Protein AF-A0A931YFU3-F1 (afdb_monomer)

Secondary structure (DSSP, 8-state):
---------------------TT--------S-----------------------EEEEEEEEEEHHHHHHHHHHHHT-EEEE-TT--SEEEEEEEEEEHHHHHHHHHHHTT--EEEETTEEEE-

Structure (mmCIF, N/CA/C/O backbone):
data_AF-A0A931YFU3-F1
#
_entry.id   AF-A0A931YFU3-F1
#
loop_
_atom_site.group_PDB
_atom_site.id
_atom_site.type_symbol
_atom_site.label_atom_id
_atom_site.label_alt_id
_atom_site.label_comp_id
_atom_site.label_asym_id
_atom_site.label_entity_id
_atom_site.label_seq_id
_atom_site.pdbx_PDB_ins_code
_atom_site.Cartn_x
_atom_site.Cartn_y
_atom_site.Cartn_z
_atom_site.occupancy
_atom_site.B_iso_or_equiv
_atom_site.auth_seq_id
_atom_site.auth_comp_id
_atom_site.auth_asym_id
_atom_site.auth_atom_id
_atom_site.pdbx_PDB_model_num
ATOM 1 N N . MET A 1 1 ? -92.105 -29.994 37.827 1.00 40.12 1 MET A N 1
ATOM 2 C CA . MET A 1 1 ? -92.812 -31.019 37.020 1.00 40.12 1 MET A CA 1
ATOM 3 C C . MET A 1 1 ? -92.706 -30.571 35.563 1.00 40.12 1 MET A C 1
ATOM 5 O O . MET A 1 1 ? -93.217 -29.515 35.255 1.00 40.12 1 MET A O 1
ATOM 9 N N . ALA A 1 2 ? -91.727 -31.043 34.791 1.00 50.47 2 ALA A N 1
ATOM 10 C CA . ALA A 1 2 ? -91.696 -32.287 34.015 1.00 50.47 2 ALA A CA 1
ATOM 11 C C . ALA A 1 2 ? -92.455 -32.211 32.669 1.00 50.47 2 ALA A C 1
ATOM 13 O O . ALA A 1 2 ? -93.656 -31.975 32.668 1.00 50.47 2 ALA A O 1
ATOM 14 N N . ARG A 1 3 ? -91.731 -32.621 31.605 1.00 46.41 3 ARG A N 1
ATOM 15 C CA . ARG A 1 3 ? -92.162 -33.203 30.303 1.00 46.41 3 ARG A CA 1
ATOM 16 C C . ARG A 1 3 ? -92.178 -32.225 29.109 1.00 46.41 3 ARG A C 1
ATOM 18 O O . ARG A 1 3 ? -92.864 -31.220 29.152 1.00 46.41 3 ARG A O 1
ATOM 25 N N . ARG A 1 4 ? -91.231 -32.381 28.157 1.00 52.59 4 ARG A N 1
ATOM 26 C CA . ARG A 1 4 ? -91.247 -33.258 26.936 1.00 52.59 4 ARG A CA 1
ATOM 27 C C . ARG A 1 4 ? -92.296 -32.728 25.948 1.00 52.59 4 ARG A C 1
ATOM 29 O O . ARG A 1 4 ? -93.456 -32.699 26.310 1.00 52.59 4 ARG A O 1
ATOM 36 N N . GLY A 1 5 ? -91.965 -32.222 24.765 1.00 49.38 5 GLY A N 1
ATOM 37 C CA . GLY A 1 5 ? -91.384 -32.872 23.577 1.00 49.38 5 GLY A CA 1
ATOM 38 C C . GLY A 1 5 ? -91.977 -32.130 22.351 1.00 49.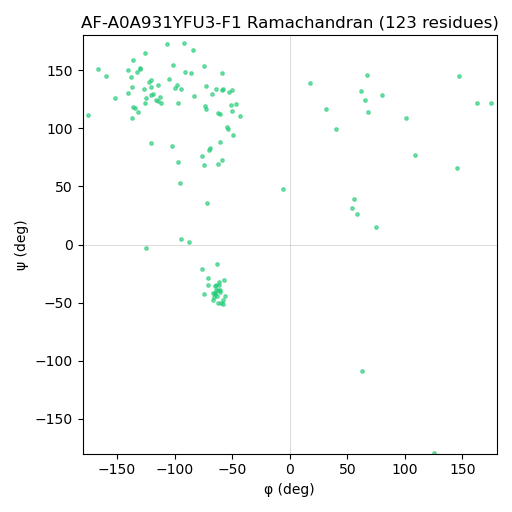38 5 GLY A C 1
ATOM 39 O O . GLY A 1 5 ? -93.039 -31.541 22.497 1.00 49.38 5 GLY A O 1
ATOM 40 N N . VAL A 1 6 ? -91.241 -31.945 21.241 1.00 49.88 6 VAL A N 1
ATOM 41 C CA . VAL A 1 6 ? -91.406 -32.721 19.977 1.00 49.88 6 VAL A CA 1
ATOM 42 C C . VAL A 1 6 ? -92.782 -32.449 19.313 1.00 49.88 6 VAL A C 1
ATOM 44 O O . VAL A 1 6 ? -93.788 -32.662 19.964 1.00 49.88 6 VAL A O 1
ATOM 47 N N . LEU A 1 7 ? -92.984 -32.017 18.060 1.00 45.75 7 LEU A N 1
ATOM 48 C CA . LEU A 1 7 ? -92.214 -31.987 16.809 1.00 45.75 7 LEU A CA 1
ATOM 49 C C . LEU A 1 7 ? -92.926 -31.020 15.814 1.00 45.75 7 LEU A C 1
ATOM 51 O O . LEU A 1 7 ? -94.143 -30.900 15.866 1.00 45.75 7 LEU A O 1
ATOM 55 N N . MET A 1 8 ? -92.147 -30.401 14.917 1.00 49.56 8 MET A N 1
ATOM 56 C CA . MET A 1 8 ? -92.384 -30.057 13.491 1.00 49.56 8 MET A CA 1
ATOM 57 C C . MET A 1 8 ? -93.820 -30.046 12.909 1.00 49.56 8 MET A C 1
ATOM 59 O O . MET A 1 8 ? -94.538 -31.032 13.029 1.00 49.56 8 MET A O 1
ATOM 63 N N . LEU A 1 9 ? -94.132 -29.046 12.066 1.00 54.09 9 LEU A N 1
ATOM 64 C CA . LEU A 1 9 ? -94.236 -29.192 10.592 1.00 54.09 9 LEU A CA 1
ATOM 65 C C . LEU A 1 9 ? -94.743 -27.890 9.914 1.00 54.09 9 LEU A C 1
ATOM 67 O O . LEU A 1 9 ? -95.844 -27.429 10.175 1.00 54.09 9 LEU A O 1
ATOM 71 N N . LEU A 1 10 ? -93.900 -27.387 9.001 1.00 52.41 10 L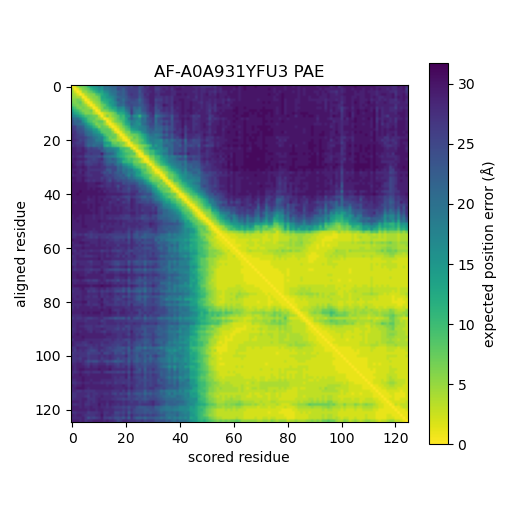EU A N 1
ATOM 72 C CA . LEU A 1 10 ? -94.176 -26.900 7.633 1.00 52.41 10 LEU A CA 1
ATOM 73 C C . LEU A 1 10 ? -95.112 -25.707 7.343 1.00 52.41 10 LEU A C 1
ATOM 75 O O . LEU A 1 10 ? -96.294 -25.715 7.654 1.00 52.41 10 LEU A O 1
ATOM 79 N N . GLY A 1 11 ? -94.585 -24.810 6.492 1.00 48.81 11 GLY A N 1
ATOM 80 C CA . GLY A 1 11 ? -95.344 -24.121 5.433 1.00 48.81 11 GLY A CA 1
ATOM 81 C C . GLY A 1 11 ? -95.598 -22.638 5.700 1.00 48.81 11 GLY A C 1
ATOM 82 O O . GLY A 1 11 ? -96.630 -22.271 6.237 1.00 48.81 11 GLY A O 1
ATOM 83 N N . TRP A 1 12 ? -94.611 -21.761 5.513 1.00 64.88 12 TRP A N 1
ATOM 84 C CA . TRP A 1 12 ? -94.456 -20.885 4.336 1.00 64.88 12 TRP A CA 1
ATOM 85 C C . TRP A 1 12 ? -95.743 -20.256 3.773 1.00 64.88 12 TRP A C 1
ATOM 87 O O . TRP A 1 12 ? -96.392 -20.827 2.905 1.00 64.88 12 TRP A O 1
ATOM 97 N N . THR A 1 13 ? -95.980 -18.992 4.131 1.00 60.56 13 THR A N 1
ATOM 98 C CA . THR A 1 13 ? -96.522 -17.989 3.203 1.00 60.56 13 THR A CA 1
ATOM 99 C C . THR A 1 13 ? -95.833 -16.650 3.430 1.00 60.56 13 THR A C 1
ATOM 101 O O . THR A 1 13 ? -95.662 -16.187 4.555 1.00 60.56 13 THR A O 1
ATOM 104 N N . LEU A 1 14 ? -95.390 -16.094 2.309 1.00 63.53 14 LEU A N 1
ATOM 105 C CA . LEU A 1 14 ? -94.686 -14.837 2.118 1.00 63.53 14 LEU A CA 1
ATOM 106 C C . LEU A 1 14 ? -95.659 -13.654 2.267 1.00 63.53 14 LEU A C 1
ATOM 108 O O . LEU A 1 14 ? -96.834 -13.805 1.949 1.00 63.53 14 LEU A O 1
ATOM 112 N N . VAL A 1 15 ? -95.150 -12.482 2.649 1.00 55.69 15 VAL A N 1
ATOM 113 C CA . VAL A 1 15 ? -95.291 -11.194 1.931 1.00 55.69 15 VAL A CA 1
ATOM 114 C C . VAL A 1 15 ? -94.939 -10.068 2.900 1.00 55.69 15 VAL A C 1
ATOM 116 O O . VAL A 1 15 ? -95.594 -9.894 3.920 1.00 55.69 15 VAL A O 1
ATOM 119 N N . ALA A 1 16 ? -93.937 -9.274 2.532 1.00 51.56 16 ALA A N 1
ATOM 120 C CA . ALA A 1 16 ? -94.073 -7.820 2.455 1.00 51.56 16 ALA A CA 1
ATOM 121 C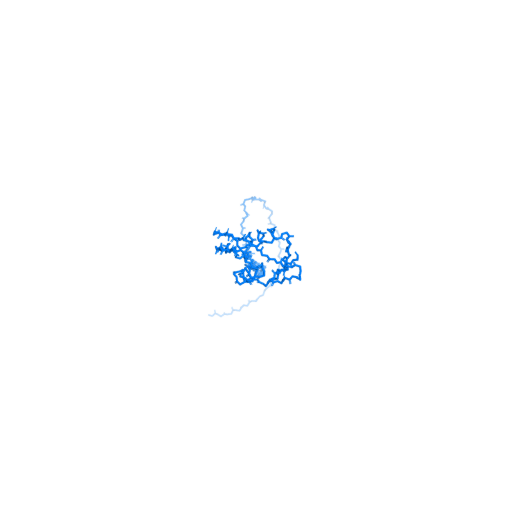 C . ALA A 1 16 ? -92.777 -7.226 1.897 1.00 51.56 16 ALA A C 1
ATOM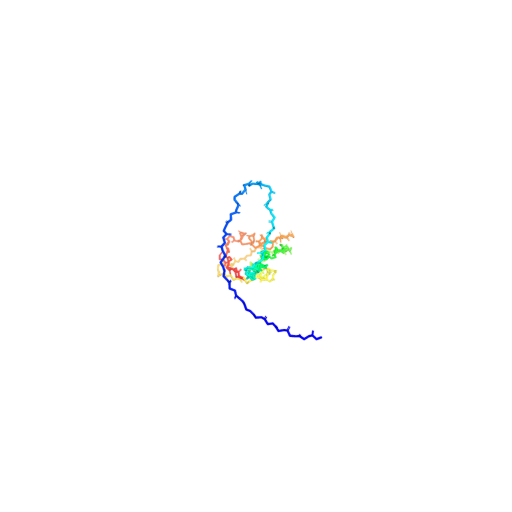 123 O O . ALA A 1 16 ? -91.727 -7.245 2.534 1.00 51.56 16 ALA A O 1
ATOM 124 N N . ALA A 1 17 ? -92.883 -6.693 0.684 1.00 62.75 17 ALA A N 1
ATOM 125 C CA . ALA A 1 17 ? -91.949 -5.722 0.155 1.00 62.75 17 ALA A CA 1
ATOM 126 C C . ALA A 1 17 ? -92.093 -4.415 0.941 1.00 62.75 17 ALA A C 1
ATOM 128 O O . ALA A 1 17 ? -93.200 -3.900 1.032 1.00 62.75 17 ALA A O 1
ATOM 129 N N . MET A 1 18 ? -90.991 -3.857 1.432 1.00 55.84 18 MET A N 1
ATOM 130 C CA . MET A 1 18 ? -90.831 -2.421 1.666 1.00 55.84 18 MET A CA 1
ATOM 131 C C . MET A 1 18 ? -89.342 -2.112 1.530 1.00 55.84 18 MET A C 1
ATOM 133 O O . MET A 1 18 ? -88.490 -2.780 2.115 1.00 55.84 18 MET A O 1
ATOM 137 N N . ALA A 1 19 ? -89.044 -1.148 0.674 1.00 64.00 19 ALA A N 1
ATOM 138 C CA . ALA A 1 19 ? -87.703 -0.790 0.269 1.00 64.00 19 ALA A CA 1
ATOM 139 C C . ALA A 1 19 ? -87.104 0.304 1.176 1.00 64.00 19 ALA A C 1
ATOM 141 O O . ALA A 1 19 ? -87.816 1.222 1.574 1.00 64.00 19 ALA A O 1
ATOM 142 N N . VAL A 1 20 ? -85.771 0.220 1.328 1.00 55.84 20 VAL A N 1
ATOM 143 C CA . VAL A 1 20 ? -84.754 1.254 1.663 1.00 55.84 20 VAL A CA 1
ATOM 144 C C . VAL A 1 20 ? -84.786 1.886 3.079 1.00 55.84 20 VAL A C 1
ATOM 146 O O . VAL A 1 20 ? -85.859 2.039 3.648 1.00 55.84 20 VAL A O 1
ATOM 149 N N . PRO A 1 21 ? -83.625 2.253 3.689 1.00 47.94 21 PRO A N 1
ATOM 150 C CA . PRO A 1 21 ? -82.667 3.224 3.129 1.00 47.94 21 PRO A CA 1
ATOM 151 C C . PRO A 1 21 ? -81.193 2.767 3.098 1.00 47.94 21 PRO A C 1
ATOM 153 O O . PRO A 1 21 ? -80.706 2.044 3.964 1.00 47.94 21 PRO A O 1
ATOM 156 N N . ALA A 1 22 ? -80.455 3.292 2.117 1.00 59.56 22 ALA A N 1
ATOM 157 C CA . ALA A 1 22 ? -79.028 3.077 1.851 1.00 59.56 22 ALA A CA 1
ATOM 158 C C . ALA A 1 22 ? -78.070 3.750 2.867 1.00 59.56 22 ALA A C 1
ATOM 160 O O . ALA A 1 22 ? -77.000 4.225 2.500 1.00 59.56 22 ALA A O 1
ATOM 161 N N . TRP A 1 23 ? -78.448 3.797 4.145 1.00 68.12 23 TRP A N 1
ATOM 162 C CA . TRP A 1 23 ? -77.608 4.280 5.253 1.00 68.12 23 TRP A CA 1
ATOM 163 C C . TRP A 1 23 ? -77.454 3.259 6.392 1.00 68.12 23 TRP A C 1
ATOM 165 O O . TRP A 1 23 ? -76.701 3.488 7.331 1.00 68.12 23 TRP A O 1
ATOM 175 N N . ALA A 1 24 ? -78.125 2.107 6.294 1.00 54.69 24 ALA A N 1
ATOM 176 C CA . ALA A 1 24 ? -78.017 1.008 7.245 1.00 54.69 24 ALA A CA 1
ATOM 177 C C . ALA A 1 24 ? -77.018 -0.039 6.728 1.00 54.69 24 ALA A C 1
ATOM 179 O O . ALA A 1 24 ? -77.399 -1.118 6.282 1.00 54.69 24 ALA A O 1
ATOM 180 N N . ALA A 1 25 ? -75.730 0.300 6.736 1.00 55.81 25 ALA A N 1
ATOM 181 C CA . ALA A 1 25 ? -74.665 -0.690 6.623 1.00 55.81 25 ALA A CA 1
ATOM 182 C C . ALA A 1 25 ? -74.087 -0.926 8.022 1.00 55.81 25 ALA A C 1
ATOM 184 O O . ALA A 1 25 ? -73.105 -0.311 8.424 1.00 55.81 25 ALA A O 1
ATOM 185 N N . GLU A 1 26 ? -74.732 -1.815 8.765 1.00 60.03 26 GLU A N 1
ATOM 186 C CA . GLU A 1 26 ? -74.267 -2.353 10.042 1.00 60.03 26 GLU A CA 1
ATOM 187 C C . GLU A 1 26 ? -74.533 -3.868 10.016 1.00 60.03 26 GLU A C 1
ATOM 189 O O . GLU A 1 26 ? -75.455 -4.304 9.322 1.00 60.03 26 GLU A O 1
ATOM 194 N N . PRO A 1 27 ? -73.860 -4.694 10.826 1.00 56.31 27 PRO A N 1
ATOM 195 C CA . PRO A 1 27 ? -72.436 -4.834 11.104 1.00 56.31 27 PRO A CA 1
ATOM 196 C C . PRO A 1 27 ? -71.891 -6.122 10.438 1.00 56.31 27 PRO A C 1
ATOM 198 O O . PRO A 1 27 ? -72.631 -6.962 9.928 1.00 56.31 27 PRO A O 1
ATOM 201 N N . ALA A 1 28 ? -70.575 -6.324 10.464 1.00 65.94 28 ALA A N 1
ATOM 202 C CA . ALA A 1 28 ? -69.983 -7.620 10.128 1.00 65.94 28 ALA A CA 1
ATOM 203 C C . ALA A 1 28 ? -70.506 -8.742 11.055 1.00 65.94 28 ALA A C 1
ATOM 205 O O . ALA A 1 28 ? -70.665 -8.506 12.255 1.00 65.94 28 ALA A O 1
ATOM 206 N N . PRO A 1 29 ? -70.637 -9.988 10.558 1.00 58.31 29 PRO A N 1
ATOM 207 C CA . PRO A 1 29 ? -70.263 -11.110 11.411 1.00 58.31 29 PRO A CA 1
ATOM 208 C C . PRO A 1 29 ? -69.405 -12.155 10.688 1.00 58.31 29 PRO A C 1
ATOM 210 O O . PRO A 1 29 ? -69.808 -12.809 9.731 1.00 58.31 29 PRO A O 1
ATOM 213 N N . ALA A 1 30 ? -68.192 -12.274 11.224 1.00 62.88 30 ALA A N 1
ATOM 214 C CA . ALA A 1 30 ? -67.503 -13.502 11.597 1.00 62.88 30 ALA A CA 1
ATOM 215 C C . ALA A 1 30 ? -67.774 -14.779 10.783 1.00 62.88 30 ALA A C 1
ATOM 217 O O . ALA A 1 30 ? -68.820 -15.413 10.908 1.00 62.88 30 ALA A O 1
ATOM 218 N N . GLY A 1 31 ? -66.710 -15.265 10.137 1.00 59.31 31 GLY A N 1
ATOM 219 C CA . GLY A 1 31 ? -66.534 -16.703 9.954 1.00 59.31 31 GLY A CA 1
ATOM 220 C C . GLY A 1 31 ? -65.880 -17.120 8.649 1.00 59.31 31 GLY A C 1
ATOM 221 O O . GLY A 1 31 ? -66.518 -17.805 7.859 1.00 59.31 31 GLY A O 1
ATOM 222 N N . GLN A 1 32 ? -64.604 -16.775 8.452 1.00 61.44 32 GLN A N 1
ATOM 223 C CA . GLN A 1 32 ? -63.631 -17.677 7.827 1.00 61.44 32 GLN A CA 1
ATOM 224 C C . GLN A 1 32 ? -62.196 -17.253 8.189 1.00 61.44 32 GLN A C 1
ATOM 226 O O . GLN A 1 32 ? -61.946 -16.074 8.441 1.00 61.44 32 GLN A O 1
ATOM 231 N N . PRO A 1 33 ? -61.295 -18.234 8.362 1.00 57.75 33 PRO A N 1
ATOM 232 C CA . PRO A 1 33 ? -60.216 -18.186 9.338 1.00 57.75 33 PRO A CA 1
ATOM 233 C C . PRO A 1 33 ? -59.099 -17.224 8.944 1.00 57.75 33 PRO A C 1
ATOM 235 O O . PRO A 1 33 ? -58.604 -17.236 7.819 1.00 57.75 33 PRO A O 1
ATOM 238 N N . VAL A 1 34 ? -58.644 -16.463 9.938 1.00 62.12 34 VAL A N 1
ATOM 239 C CA . VAL A 1 34 ? -57.328 -15.824 9.949 1.00 62.12 34 VAL A CA 1
ATOM 240 C C . VAL A 1 34 ? -56.288 -16.943 9.861 1.00 62.12 34 VAL A C 1
ATOM 242 O O . VAL A 1 34 ? -55.851 -17.476 10.878 1.00 62.12 34 VAL A O 1
ATOM 245 N N . LEU A 1 35 ? -55.923 -17.355 8.646 1.00 59.31 35 LEU A N 1
ATOM 246 C CA . LEU A 1 35 ? -54.718 -18.143 8.447 1.00 59.31 35 LEU A CA 1
ATOM 247 C C . LEU A 1 35 ? -53.548 -17.178 8.616 1.00 59.31 35 LEU A C 1
ATOM 249 O O . LEU A 1 35 ? -53.448 -16.163 7.930 1.00 59.31 35 LEU A O 1
ATOM 253 N N . LEU A 1 36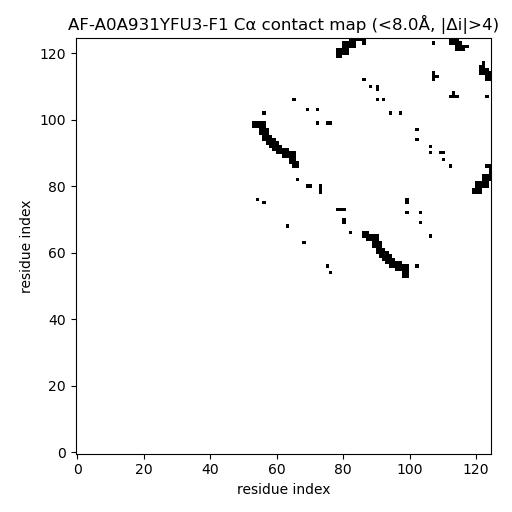 ? -52.718 -17.490 9.601 1.00 59.00 36 LEU A N 1
ATOM 254 C CA . LEU A 1 36 ? -51.573 -16.741 10.086 1.00 59.00 36 LEU A CA 1
ATOM 255 C C . LEU A 1 36 ? -50.513 -16.498 8.992 1.00 59.00 36 LEU A C 1
ATOM 257 O O . LEU A 1 36 ? -49.430 -17.069 9.035 1.00 59.00 36 LEU A O 1
ATOM 261 N N . ALA A 1 37 ? -50.781 -15.617 8.039 1.00 54.91 37 ALA A N 1
ATOM 262 C CA . ALA A 1 37 ? -49.739 -14.950 7.275 1.00 54.91 37 ALA A CA 1
ATOM 263 C C . ALA A 1 37 ? -49.464 -13.592 7.943 1.00 54.91 37 ALA A C 1
ATOM 265 O O . ALA A 1 37 ? -49.505 -12.544 7.320 1.00 54.91 37 ALA A O 1
ATOM 266 N N . GLN A 1 38 ? -49.185 -13.515 9.244 1.00 57.84 38 GLN A N 1
ATOM 267 C CA . GLN A 1 38 ? -47.823 -13.724 9.759 1.00 57.84 38 GLN A CA 1
ATOM 268 C C . GLN A 1 38 ? -46.767 -14.178 8.729 1.00 57.84 38 GLN A C 1
ATOM 270 O O . GLN A 1 38 ? -45.928 -15.024 9.019 1.00 57.84 38 GLN A O 1
ATOM 275 N N . ALA A 1 39 ? -46.689 -13.516 7.571 1.00 54.31 39 ALA A N 1
ATOM 276 C CA . ALA A 1 39 ? -45.385 -13.237 7.013 1.00 54.31 39 ALA A CA 1
ATOM 277 C C . ALA A 1 39 ? -44.783 -12.186 7.948 1.00 54.31 39 ALA A C 1
ATOM 279 O O . ALA A 1 39 ? -44.864 -10.982 7.719 1.00 54.31 39 ALA A O 1
ATOM 280 N N . ARG A 1 40 ? -44.227 -12.665 9.068 1.00 59.56 40 ARG A N 1
ATOM 281 C CA . ARG A 1 40 ? -43.074 -12.024 9.681 1.00 59.56 40 ARG A CA 1
ATOM 282 C C . ARG A 1 40 ? -42.109 -11.831 8.524 1.00 59.56 40 ARG A C 1
ATOM 284 O O . ARG A 1 40 ? -41.425 -12.779 8.147 1.00 59.56 40 ARG A O 1
ATOM 291 N N . ALA A 1 41 ? -42.136 -10.659 7.892 1.00 59.34 41 ALA A N 1
ATOM 292 C CA . ALA A 1 41 ? -41.073 -10.289 6.988 1.00 59.34 41 ALA A CA 1
ATOM 293 C C . ALA A 1 41 ? -39.806 -10.528 7.811 1.00 59.34 41 ALA A C 1
ATOM 295 O O . ALA A 1 41 ? -39.731 -10.007 8.935 1.00 59.34 41 ALA A O 1
ATOM 296 N N . PRO A 1 42 ? -38.886 -11.404 7.365 1.00 58.16 42 PRO A N 1
ATOM 297 C CA . PRO A 1 42 ? -37.638 -11.525 8.071 1.00 58.16 42 PRO A CA 1
ATOM 298 C C . PRO A 1 42 ? -37.110 -10.106 8.167 1.00 58.16 42 PRO A C 1
ATOM 300 O O . PRO A 1 42 ? -37.122 -9.346 7.196 1.00 58.16 42 PRO A O 1
ATOM 303 N N . ILE A 1 43 ? -36.717 -9.747 9.380 1.00 59.47 43 ILE A N 1
ATOM 304 C CA . ILE A 1 43 ? -35.877 -8.606 9.675 1.00 59.47 43 ILE A CA 1
ATOM 305 C C . ILE A 1 43 ? -34.551 -8.905 8.965 1.00 59.47 43 ILE A C 1
ATOM 307 O O . ILE A 1 43 ? -33.533 -9.177 9.583 1.00 59.47 43 ILE A O 1
ATOM 311 N N . VAL A 1 44 ? -34.541 -8.883 7.635 1.00 61.00 44 VAL A N 1
ATOM 312 C CA . VAL A 1 44 ? -33.375 -8.499 6.863 1.00 61.00 44 VAL A CA 1
ATOM 313 C C . VAL A 1 44 ? -33.332 -6.991 7.032 1.00 61.00 44 VAL A C 1
ATOM 315 O O . VAL A 1 44 ? -33.601 -6.210 6.123 1.00 61.00 44 VAL A O 1
ATOM 318 N N . ALA A 1 45 ? -33.028 -6.581 8.271 1.00 62.66 45 ALA A N 1
ATOM 319 C CA . ALA A 1 45 ? -32.238 -5.396 8.488 1.00 62.66 45 ALA A CA 1
ATOM 320 C C . ALA A 1 45 ? -31.137 -5.515 7.448 1.00 62.66 45 ALA A C 1
ATOM 322 O O . ALA A 1 45 ? -30.369 -6.479 7.474 1.00 62.66 45 ALA A O 1
ATOM 323 N N . GLN A 1 46 ? -31.188 -4.640 6.450 1.00 57.31 46 GLN A N 1
ATOM 324 C CA . GLN A 1 46 ? -30.140 -4.510 5.466 1.00 57.31 46 GLN A CA 1
ATOM 325 C C . GLN A 1 46 ? -28.891 -4.294 6.305 1.00 57.31 46 GLN A C 1
ATOM 327 O O . GLN A 1 46 ? -28.698 -3.224 6.879 1.00 57.31 46 GLN A O 1
ATOM 332 N N . GLN A 1 47 ? -28.120 -5.359 6.501 1.00 57.28 47 GLN A N 1
ATOM 333 C CA . GLN A 1 47 ? -26.835 -5.288 7.149 1.00 57.28 47 GLN A CA 1
ATOM 334 C C . GLN A 1 47 ? -25.994 -4.534 6.131 1.00 57.28 47 GLN A C 1
ATOM 336 O O . GLN A 1 47 ? -25.353 -5.143 5.280 1.00 57.28 47 GLN A O 1
ATOM 341 N N . GLN A 1 48 ? -26.077 -3.196 6.138 1.00 58.38 48 GLN A N 1
ATOM 342 C CA . GLN A 1 48 ? -25.017 -2.393 5.565 1.00 58.38 48 GLN A CA 1
ATOM 343 C C . GLN A 1 48 ? -23.758 -2.966 6.212 1.00 58.38 48 GLN A C 1
ATOM 345 O O . GLN A 1 48 ? -23.678 -2.925 7.448 1.00 58.38 48 GLN A O 1
ATOM 350 N N . PRO A 1 49 ? -22.844 -3.578 5.431 1.00 61.03 49 PRO A N 1
ATOM 351 C CA . PRO A 1 49 ? -21.622 -4.106 6.001 1.00 61.03 49 PRO A CA 1
ATOM 352 C C . PRO A 1 49 ? -21.031 -2.979 6.846 1.00 61.03 49 PRO A C 1
ATOM 354 O O . PRO A 1 49 ? -21.083 -1.822 6.402 1.00 61.03 49 PRO A O 1
ATOM 357 N N . PRO A 1 50 ? -20.605 -3.269 8.090 1.00 61.75 50 PRO A N 1
ATOM 358 C CA . PRO A 1 50 ? -20.131 -2.244 9.004 1.00 61.75 50 PRO A CA 1
ATOM 359 C C . PRO A 1 50 ? -19.176 -1.362 8.219 1.00 61.75 50 PRO A C 1
ATOM 361 O O . PRO A 1 50 ? -18.236 -1.884 7.619 1.00 61.75 50 PRO A O 1
ATOM 364 N N . ARG A 1 51 ? -19.485 -0.059 8.129 1.00 62.41 51 ARG A N 1
ATOM 365 C CA . ARG A 1 51 ? -18.638 0.905 7.425 1.00 62.41 51 ARG A CA 1
ATOM 366 C C . ARG A 1 51 ? -17.258 0.754 8.039 1.00 62.41 51 ARG A C 1
ATOM 368 O O . ARG A 1 51 ? -17.056 1.167 9.180 1.00 62.41 51 ARG A O 1
ATOM 375 N N . GLN A 1 52 ? -16.370 0.049 7.341 1.00 65.81 52 GLN A N 1
ATOM 376 C CA . GLN A 1 52 ? -15.053 -0.248 7.865 1.00 65.81 52 GLN A CA 1
ATOM 377 C C . GLN A 1 52 ? -14.393 1.106 8.051 1.00 65.81 52 GLN A C 1
ATOM 379 O O . GLN A 1 52 ? -14.219 1.853 7.089 1.00 65.81 52 GLN A O 1
ATOM 384 N N . GLN A 1 53 ? -14.141 1.468 9.307 1.00 71.38 53 GLN A N 1
ATOM 385 C CA . GLN A 1 53 ? -13.521 2.747 9.598 1.00 71.38 53 GLN A CA 1
ATOM 386 C C . GLN A 1 53 ? -12.171 2.774 8.875 1.00 71.38 53 GLN A C 1
ATOM 388 O O . GLN A 1 53 ? -11.443 1.772 8.925 1.00 71.38 53 GLN A O 1
ATOM 393 N N . PRO A 1 54 ? -11.842 3.867 8.168 1.00 77.31 54 PRO A N 1
ATOM 394 C CA . PRO A 1 54 ? -10.582 3.958 7.455 1.00 77.31 54 PRO A CA 1
ATOM 395 C C . PRO A 1 54 ? -9.447 3.833 8.472 1.00 77.31 54 PRO A C 1
ATOM 397 O O . PRO A 1 54 ? -9.272 4.690 9.334 1.00 77.31 54 PRO A O 1
ATOM 400 N N . ARG A 1 55 ? -8.693 2.732 8.398 1.00 88.69 55 ARG A N 1
ATOM 401 C CA . ARG A 1 55 ? -7.508 2.533 9.235 1.00 88.69 55 ARG A CA 1
ATOM 402 C C . ARG A 1 55 ? -6.398 3.447 8.726 1.00 88.69 55 ARG A C 1
ATOM 404 O O . ARG A 1 55 ? -5.969 3.326 7.575 1.00 88.69 55 ARG A O 1
ATOM 411 N N . LEU A 1 56 ? -5.984 4.378 9.579 1.00 93.50 56 LEU A N 1
ATOM 412 C CA . LEU A 1 56 ? -5.007 5.415 9.262 1.00 93.50 56 LEU A CA 1
ATOM 413 C C . LEU A 1 56 ? -3.611 4.965 9.676 1.00 93.50 56 LEU A C 1
ATOM 415 O O . LEU A 1 56 ? -3.422 4.477 10.787 1.00 93.50 56 LEU A O 1
ATOM 419 N N . ILE A 1 57 ? -2.642 5.154 8.789 1.00 92.88 57 ILE A N 1
ATOM 420 C CA . ILE A 1 57 ? -1.253 4.767 8.980 1.00 92.88 57 ILE A CA 1
ATOM 421 C C . ILE A 1 57 ? -0.342 5.995 8.880 1.00 92.88 57 ILE A C 1
ATOM 423 O O . ILE A 1 57 ? -0.552 6.896 8.062 1.00 92.88 57 ILE A O 1
ATOM 427 N N . SER A 1 58 ? 0.681 6.018 9.730 1.00 94.06 58 SER A N 1
ATOM 428 C CA . SER A 1 58 ? 1.758 7.007 9.710 1.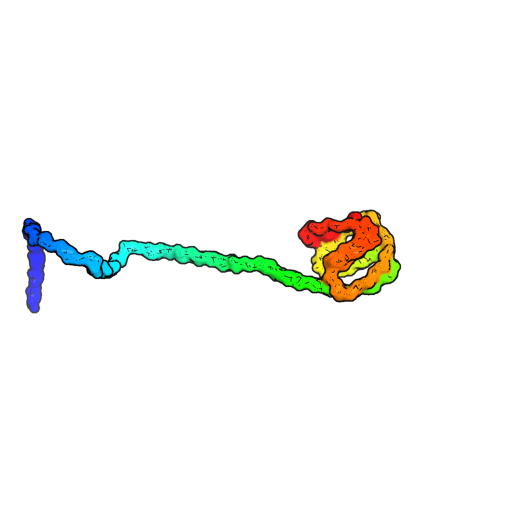00 94.06 58 SER A CA 1
ATOM 429 C C . SER A 1 58 ? 3.081 6.255 9.633 1.00 94.06 58 SER A C 1
ATOM 431 O O . SER A 1 58 ? 3.354 5.410 10.481 1.00 94.06 58 SER A O 1
ATOM 433 N N . LEU A 1 59 ? 3.871 6.535 8.601 1.00 91.56 59 LEU A N 1
ATOM 434 C CA . LEU A 1 59 ? 5.106 5.830 8.258 1.00 91.56 59 LEU A CA 1
ATOM 435 C C . LEU A 1 59 ? 6.160 6.857 7.849 1.00 91.56 59 LEU A C 1
ATOM 437 O O . LEU A 1 59 ? 5.832 7.808 7.144 1.00 91.56 59 LEU A O 1
ATOM 441 N N . ASP A 1 60 ? 7.422 6.637 8.185 1.00 94.19 60 ASP A N 1
ATOM 442 C CA . ASP A 1 60 ? 8.535 7.408 7.627 1.00 94.19 60 ASP A CA 1
ATOM 443 C C . ASP A 1 60 ? 9.659 6.430 7.292 1.00 94.19 60 ASP A C 1
ATOM 445 O O . ASP A 1 60 ? 10.268 5.828 8.174 1.00 94.19 60 ASP A O 1
ATOM 449 N N . PHE A 1 61 ? 9.870 6.215 5.998 1.00 93.75 61 PHE A N 1
ATOM 450 C CA . PHE A 1 61 ? 10.904 5.342 5.474 1.00 93.75 61 PHE A CA 1
ATOM 451 C C . PHE A 1 61 ? 11.753 6.105 4.475 1.00 93.75 61 PHE A C 1
ATOM 453 O O . PHE A 1 61 ? 11.248 6.755 3.558 1.00 93.75 61 PHE A O 1
ATOM 460 N N . LYS A 1 62 ? 13.065 5.957 4.615 1.00 94.50 62 LYS A N 1
ATOM 461 C CA . LYS A 1 62 ? 14.053 6.494 3.690 1.00 94.50 62 LYS A CA 1
ATOM 462 C C . LYS A 1 62 ? 14.871 5.342 3.137 1.00 94.50 62 LYS A C 1
ATOM 464 O O . LYS A 1 62 ? 15.404 4.558 3.915 1.00 94.50 62 LYS A O 1
ATOM 469 N N . ASP A 1 63 ? 14.976 5.275 1.812 1.00 94.06 63 ASP A N 1
ATOM 470 C CA . ASP A 1 63 ? 15.758 4.247 1.110 1.00 94.06 63 ASP A CA 1
ATOM 471 C C . ASP A 1 63 ? 15.384 2.792 1.493 1.00 94.06 63 ASP A C 1
ATOM 473 O O . ASP A 1 63 ? 16.219 1.882 1.516 1.00 94.06 63 ASP A O 1
ATOM 477 N N . ALA A 1 64 ? 14.112 2.561 1.825 1.00 93.75 64 ALA A N 1
ATOM 478 C CA . ALA A 1 64 ? 13.639 1.261 2.283 1.00 93.75 64 ALA A CA 1
ATOM 479 C C . ALA A 1 64 ? 13.270 0.359 1.105 1.00 93.75 64 ALA A C 1
ATOM 481 O O . ALA A 1 64 ? 12.785 0.831 0.076 1.00 93.75 64 ALA A O 1
ATOM 482 N N . ASP A 1 65 ? 13.480 -0.946 1.277 1.00 94.12 65 ASP A N 1
ATOM 483 C CA . ASP A 1 65 ? 13.035 -1.937 0.301 1.00 94.12 65 ASP A CA 1
ATOM 484 C C . ASP A 1 65 ? 11.505 -1.934 0.200 1.00 94.12 65 ASP A C 1
ATOM 486 O O . ASP A 1 65 ? 10.802 -1.928 1.220 1.00 94.12 65 ASP A O 1
ATOM 490 N N . ILE A 1 66 ? 10.988 -1.943 -1.028 1.00 94.25 66 ILE A N 1
ATOM 491 C CA . ILE A 1 66 ? 9.545 -1.907 -1.263 1.00 94.25 66 ILE A CA 1
ATOM 492 C C . ILE A 1 66 ? 8.824 -3.121 -0.665 1.00 94.25 66 ILE A C 1
ATOM 494 O O . ILE A 1 66 ? 7.735 -2.962 -0.112 1.00 94.25 66 ILE A O 1
ATOM 498 N N . ASN A 1 67 ? 9.442 -4.306 -0.667 1.00 93.81 67 ASN A N 1
ATOM 499 C CA . ASN A 1 67 ? 8.845 -5.507 -0.083 1.00 93.81 67 ASN A CA 1
ATOM 500 C C . ASN A 1 67 ? 8.657 -5.353 1.426 1.00 93.81 67 ASN A C 1
ATOM 502 O O . ASN A 1 67 ? 7.661 -5.820 1.978 1.00 93.81 67 ASN A O 1
ATOM 506 N N . ASN A 1 68 ? 9.572 -4.648 2.098 1.00 94.12 68 ASN A N 1
ATOM 507 C CA . ASN A 1 68 ? 9.448 -4.389 3.527 1.00 94.12 68 ASN A CA 1
ATOM 508 C C . ASN A 1 68 ? 8.255 -3.468 3.831 1.00 94.12 68 ASN A C 1
ATOM 510 O O . ASN A 1 68 ? 7.492 -3.720 4.761 1.00 94.12 68 ASN A O 1
ATOM 514 N N . ILE A 1 69 ? 8.049 -2.430 3.017 1.00 93.75 69 ILE A N 1
ATOM 515 C CA . ILE A 1 69 ? 6.905 -1.520 3.172 1.00 93.75 69 ILE A CA 1
ATOM 516 C C . ILE A 1 69 ? 5.589 -2.253 2.893 1.00 93.75 69 ILE A C 1
ATOM 518 O O . ILE A 1 69 ? 4.643 -2.131 3.671 1.00 93.75 69 ILE A O 1
ATOM 522 N N . LEU A 1 70 ? 5.530 -3.041 1.814 1.00 94.31 70 LEU A N 1
ATOM 523 C CA . LEU A 1 70 ? 4.350 -3.833 1.460 1.00 94.31 70 LEU A CA 1
ATOM 524 C C . LEU A 1 70 ? 4.002 -4.845 2.553 1.00 94.31 70 LEU A C 1
ATOM 526 O O . LEU A 1 70 ? 2.836 -4.972 2.915 1.00 94.31 70 LEU A O 1
ATOM 530 N N . ARG A 1 71 ? 4.998 -5.498 3.156 1.00 93.94 71 ARG A N 1
ATOM 531 C CA . ARG A 1 71 ? 4.783 -6.382 4.304 1.00 93.94 71 ARG A CA 1
ATOM 532 C C . ARG A 1 71 ? 4.128 -5.646 5.478 1.00 93.94 71 ARG A C 1
ATOM 534 O O . ARG A 1 71 ? 3.143 -6.132 6.024 1.00 93.94 71 ARG A O 1
ATOM 541 N N . ILE A 1 72 ? 4.629 -4.467 5.840 1.00 93.62 72 ILE A N 1
ATOM 542 C CA . ILE A 1 72 ? 4.061 -3.669 6.939 1.00 93.62 72 ILE A CA 1
ATOM 543 C C . ILE A 1 72 ? 2.615 -3.258 6.624 1.00 93.62 72 ILE A C 1
ATOM 545 O O . ILE A 1 72 ? 1.747 -3.305 7.496 1.00 93.62 72 ILE A O 1
ATOM 549 N N . LEU A 1 73 ? 2.327 -2.904 5.368 1.00 93.69 73 LEU A N 1
ATOM 550 C CA . LEU A 1 73 ? 0.965 -2.609 4.914 1.00 93.69 73 LEU A CA 1
ATOM 551 C C . LEU A 1 73 ? 0.046 -3.841 4.973 1.00 93.69 73 LEU A C 1
ATOM 553 O O . LEU A 1 73 ? -1.129 -3.697 5.318 1.00 93.69 73 LEU A O 1
ATOM 557 N N . ALA A 1 74 ? 0.559 -5.040 4.690 1.00 94.12 74 ALA A N 1
ATOM 558 C CA . ALA A 1 74 ? -0.179 -6.296 4.837 1.00 94.12 74 ALA A CA 1
ATOM 559 C C . ALA A 1 74 ? -0.581 -6.527 6.302 1.00 94.12 74 ALA A C 1
ATOM 561 O O . ALA A 1 74 ? -1.760 -6.709 6.609 1.00 94.12 74 ALA A O 1
ATOM 562 N N . GLU A 1 75 ? 0.384 -6.408 7.221 1.00 92.69 75 GLU A N 1
ATOM 563 C CA . GLU A 1 75 ? 0.157 -6.569 8.663 1.00 92.69 75 GLU A CA 1
ATOM 564 C C . GLU A 1 75 ? -0.848 -5.532 9.199 1.00 92.69 75 GLU A C 1
ATOM 566 O O . GLU A 1 75 ? -1.730 -5.862 9.992 1.00 92.69 75 GLU A O 1
ATOM 571 N N . PHE A 1 76 ? -0.779 -4.286 8.720 1.00 91.50 76 PHE A N 1
ATOM 572 C CA . PHE A 1 76 ? -1.674 -3.215 9.163 1.00 91.50 76 PHE A CA 1
ATOM 573 C C . PHE A 1 76 ? -3.104 -3.328 8.603 1.00 91.50 76 PHE A C 1
ATOM 575 O O . PHE A 1 76 ? -4.090 -3.106 9.318 1.00 91.50 76 PHE A O 1
ATOM 582 N N . SER A 1 77 ? -3.237 -3.664 7.316 1.00 90.56 77 SER A N 1
ATOM 583 C CA . SER A 1 77 ? -4.539 -3.836 6.655 1.00 90.56 77 SER A CA 1
ATOM 584 C C . SER A 1 77 ? -5.264 -5.104 7.121 1.00 90.56 77 SER A C 1
ATOM 586 O O . SER A 1 77 ? -6.498 -5.133 7.165 1.00 90.56 77 SER A O 1
ATOM 588 N N . GLY A 1 78 ? -4.509 -6.129 7.532 1.00 92.06 78 GLY A N 1
ATOM 589 C CA . GLY A 1 78 ? -5.021 -7.471 7.803 1.00 92.06 78 GLY A CA 1
ATOM 590 C C . GLY A 1 78 ? -5.330 -8.261 6.528 1.00 92.06 78 GLY A C 1
ATOM 591 O O . GLY A 1 78 ? -6.044 -9.259 6.598 1.00 92.06 78 GLY A O 1
ATOM 592 N N . LEU A 1 79 ? -4.833 -7.802 5.375 1.00 93.38 79 LEU A N 1
ATOM 593 C CA . LEU A 1 79 ? -4.961 -8.474 4.085 1.00 93.38 79 LEU A CA 1
ATOM 594 C C . LEU A 1 79 ? -3.661 -9.195 3.737 1.00 93.38 79 LEU A C 1
ATOM 596 O O . LEU A 1 79 ? -2.574 -8.798 4.154 1.00 93.38 79 LEU A O 1
ATOM 600 N N . ASN A 1 80 ? -3.767 -10.237 2.919 1.00 95.31 80 ASN A N 1
ATOM 601 C CA . ASN A 1 80 ? -2.592 -10.932 2.408 1.00 95.31 80 ASN A CA 1
ATOM 602 C C . ASN A 1 80 ? -2.060 -10.169 1.198 1.00 95.31 80 ASN A C 1
ATOM 604 O O . ASN A 1 80 ? -2.820 -9.915 0.268 1.00 95.31 80 ASN A O 1
ATOM 608 N N . ILE A 1 81 ? -0.774 -9.827 1.185 1.00 95.50 81 ILE A N 1
ATOM 609 C CA . ILE A 1 81 ? -0.132 -9.186 0.033 1.00 95.50 81 ILE A CA 1
ATOM 610 C C . ILE A 1 81 ? 0.876 -10.163 -0.568 1.00 95.50 81 ILE A C 1
ATOM 612 O O . ILE A 1 81 ? 1.724 -10.694 0.145 1.00 95.50 81 ILE A O 1
ATOM 616 N N . VAL A 1 82 ? 0.764 -10.402 -1.872 1.00 94.50 82 VAL A N 1
ATOM 617 C CA . VAL A 1 82 ? 1.649 -11.266 -2.658 1.00 94.50 82 VAL A CA 1
ATOM 618 C C . VAL A 1 82 ? 2.357 -10.402 -3.694 1.00 94.50 82 VAL A C 1
ATOM 620 O O . VAL A 1 82 ? 1.701 -9.711 -4.472 1.00 94.50 82 VAL A O 1
ATOM 623 N N . THR A 1 83 ? 3.685 -10.434 -3.700 1.00 93.81 83 THR A N 1
ATOM 624 C CA . THR A 1 83 ? 4.523 -9.686 -4.643 1.00 93.81 83 THR A CA 1
ATOM 625 C C . THR A 1 83 ? 5.101 -10.609 -5.712 1.00 93.81 83 THR A C 1
ATOM 627 O O . THR A 1 83 ? 5.456 -11.755 -5.432 1.00 93.81 83 THR A O 1
ATOM 630 N N . SER A 1 84 ? 5.180 -10.110 -6.946 1.00 89.88 84 SER A N 1
ATOM 631 C CA . SER A 1 84 ? 5.857 -10.783 -8.061 1.00 89.88 84 SER A CA 1
ATOM 632 C C . SER A 1 84 ? 7.365 -10.492 -8.062 1.00 89.88 84 SER A C 1
ATOM 634 O O . SER A 1 84 ? 7.834 -9.576 -7.388 1.00 89.88 84 SER A O 1
ATOM 636 N N . ASP A 1 85 ? 8.140 -11.234 -8.859 1.00 87.56 85 ASP A N 1
ATOM 637 C CA . ASP A 1 85 ? 9.603 -11.072 -8.963 1.00 87.56 85 ASP A CA 1
ATOM 638 C C . ASP A 1 85 ? 10.048 -9.697 -9.511 1.00 87.56 85 ASP A C 1
ATOM 640 O O . ASP A 1 85 ? 11.215 -9.323 -9.366 1.00 87.56 85 ASP A O 1
ATOM 644 N N . ASP A 1 86 ? 9.131 -8.951 -10.135 1.00 86.81 86 ASP A N 1
ATOM 645 C CA . ASP A 1 86 ? 9.358 -7.593 -10.649 1.00 86.81 86 ASP A CA 1
ATOM 646 C C . ASP A 1 86 ? 9.372 -6.531 -9.532 1.00 86.81 86 ASP A C 1
ATOM 648 O O . ASP A 1 86 ? 9.994 -5.479 -9.663 1.00 86.81 86 ASP A O 1
ATOM 652 N N . VAL A 1 87 ? 8.771 -6.837 -8.374 1.00 90.81 87 VAL A N 1
ATOM 653 C CA . VAL A 1 87 ? 8.628 -5.913 -7.240 1.00 90.81 87 VAL A CA 1
ATOM 654 C C . VAL A 1 87 ? 9.955 -5.786 -6.485 1.00 90.81 87 VAL A C 1
ATOM 656 O O . VAL A 1 87 ? 10.176 -6.363 -5.417 1.00 90.81 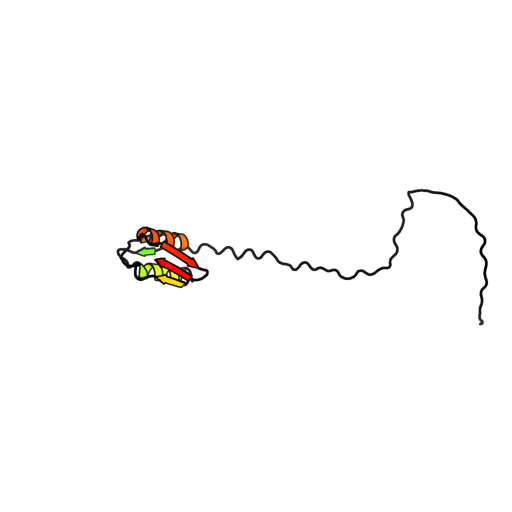87 VAL A O 1
ATOM 659 N N . LYS A 1 88 ? 10.881 -5.026 -7.068 1.00 89.44 88 LYS A N 1
ATOM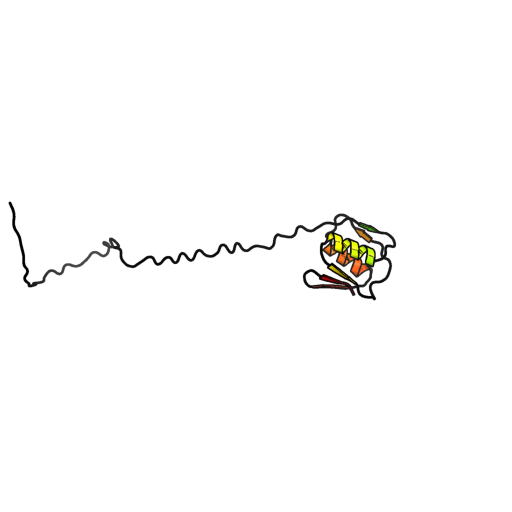 660 C CA . LYS A 1 88 ? 12.239 -4.809 -6.561 1.00 89.44 88 LYS A CA 1
ATOM 661 C C . LYS A 1 88 ? 12.595 -3.330 -6.578 1.00 89.44 88 LYS A C 1
ATOM 663 O O . LYS A 1 88 ? 12.189 -2.574 -7.453 1.00 89.44 88 LYS A O 1
ATOM 668 N N . GLY A 1 89 ? 13.419 -2.927 -5.616 1.00 89.81 89 GLY A N 1
ATOM 669 C CA . GLY A 1 89 ? 13.959 -1.576 -5.540 1.00 89.81 89 GLY A CA 1
ATOM 670 C C . GLY A 1 89 ? 13.698 -0.899 -4.203 1.00 89.81 89 GLY A C 1
ATOM 671 O O . GLY A 1 89 ? 13.118 -1.463 -3.273 1.00 89.81 89 GLY A O 1
ATOM 672 N N . LYS A 1 90 ? 14.178 0.339 -4.116 1.00 93.44 90 LYS A N 1
ATOM 673 C CA . LYS A 1 90 ? 14.137 1.153 -2.906 1.00 93.44 90 LYS A CA 1
ATOM 674 C C . LYS A 1 90 ? 13.239 2.352 -3.126 1.00 93.44 90 LYS A C 1
ATOM 676 O O . LYS A 1 90 ? 13.314 3.006 -4.165 1.00 93.44 90 LYS A O 1
ATOM 681 N N . VAL A 1 91 ? 12.424 2.662 -2.128 1.00 91.81 91 VAL A N 1
ATOM 682 C CA . VAL A 1 91 ? 11.548 3.831 -2.139 1.00 91.81 91 VAL A CA 1
ATOM 683 C C . VAL A 1 91 ? 11.712 4.625 -0.851 1.00 91.81 91 VAL A C 1
ATOM 685 O O . VAL A 1 91 ? 12.062 4.108 0.211 1.00 91.81 91 VAL A O 1
ATOM 688 N N . THR A 1 92 ? 11.471 5.925 -0.958 1.00 93.56 92 THR A N 1
ATOM 689 C CA . THR A 1 92 ? 11.390 6.829 0.187 1.00 93.56 92 THR A CA 1
ATOM 690 C C . THR A 1 92 ? 9.944 7.274 0.300 1.00 93.56 92 THR A C 1
ATOM 692 O O . THR A 1 92 ? 9.392 7.811 -0.658 1.00 93.56 92 THR A O 1
ATOM 695 N N . VAL A 1 93 ? 9.320 7.025 1.448 1.00 92.25 93 VAL A N 1
ATOM 696 C CA . VAL A 1 93 ? 7.912 7.341 1.680 1.00 92.25 93 VAL A CA 1
ATOM 697 C C . VAL A 1 93 ? 7.737 7.961 3.058 1.00 92.25 93 VAL A C 1
ATOM 699 O O . VAL A 1 93 ? 8.283 7.484 4.048 1.00 92.25 93 VAL A O 1
ATOM 702 N N . LYS A 1 94 ? 6.945 9.029 3.120 1.00 94.81 94 LYS A N 1
ATOM 703 C CA . LYS A 1 94 ? 6.553 9.678 4.366 1.00 94.81 94 LYS A CA 1
ATOM 704 C C . LYS A 1 94 ? 5.052 9.896 4.364 1.00 94.81 94 LYS A C 1
ATOM 706 O O . LYS A 1 94 ? 4.541 10.673 3.564 1.00 94.81 94 LYS A O 1
ATOM 711 N N . LEU A 1 95 ? 4.361 9.214 5.265 1.00 94.50 95 LEU A N 1
ATOM 712 C CA . LEU A 1 95 ? 2.915 9.253 5.429 1.00 94.50 95 LEU A CA 1
ATOM 713 C C . LEU A 1 95 ? 2.575 9.693 6.847 1.00 94.50 95 LEU A C 1
ATOM 715 O O . LEU A 1 95 ? 3.199 9.257 7.812 1.00 94.50 95 LEU A O 1
ATOM 719 N N . GLN A 1 96 ? 1.553 10.530 6.976 1.00 96.25 96 GLN A N 1
ATOM 720 C CA . GLN A 1 96 ? 1.020 10.950 8.265 1.00 96.25 96 GLN A CA 1
ATOM 721 C C . GLN A 1 96 ? -0.499 10.917 8.209 1.00 96.25 96 GLN A C 1
ATOM 723 O O . GLN A 1 96 ? -1.101 11.645 7.423 1.00 96.25 96 GLN A O 1
ATOM 728 N N . ASN A 1 97 ? -1.102 10.077 9.048 1.00 95.00 97 ASN A N 1
ATOM 729 C CA . ASN A 1 97 ? -2.549 9.951 9.178 1.00 95.00 97 ASN A CA 1
ATOM 730 C C . ASN A 1 97 ? -3.256 9.639 7.841 1.00 95.00 97 ASN A C 1
ATOM 732 O O . ASN A 1 97 ? -4.322 10.178 7.545 1.00 95.00 97 ASN A O 1
ATOM 736 N N . VAL A 1 98 ? -2.641 8.789 7.015 1.00 94.38 98 VAL A N 1
ATOM 737 C CA . VAL A 1 98 ? -3.125 8.463 5.665 1.00 94.38 98 VAL A CA 1
ATOM 738 C C . VAL A 1 98 ? -3.902 7.146 5.702 1.00 94.38 98 VAL A C 1
ATOM 740 O O . VAL A 1 98 ? -3.437 6.201 6.336 1.00 94.38 98 VAL A O 1
ATOM 743 N N . PRO A 1 99 ? -5.054 7.009 5.023 1.00 94.88 99 PRO A N 1
ATOM 744 C CA . PRO A 1 99 ? -5.717 5.715 4.882 1.00 94.88 99 PRO A CA 1
ATOM 745 C C . PRO A 1 99 ? -4.790 4.688 4.223 1.00 94.88 99 PRO A C 1
ATOM 747 O O . PRO A 1 99 ? -4.181 4.973 3.193 1.00 94.88 99 PRO A O 1
ATOM 750 N N . TRP A 1 100 ? -4.703 3.475 4.769 1.00 93.50 100 TRP A N 1
ATOM 751 C CA . TRP A 1 100 ? -3.769 2.456 4.265 1.00 93.50 100 TRP A CA 1
ATOM 752 C C . TRP A 1 100 ? -3.963 2.114 2.773 1.00 93.50 100 TRP A C 1
ATOM 754 O O . TRP A 1 100 ? -2.992 1.813 2.089 1.00 93.50 100 TRP A O 1
ATOM 764 N N . GLN A 1 101 ? -5.189 2.204 2.242 1.00 93.06 101 GLN A N 1
ATOM 765 C CA . GLN A 1 101 ? -5.457 1.988 0.811 1.00 93.06 101 GLN A CA 1
ATOM 766 C C . GLN A 1 101 ? -4.784 3.055 -0.056 1.00 93.06 101 GLN A C 1
ATOM 768 O O . GLN A 1 101 ? -4.179 2.747 -1.078 1.00 93.06 101 GLN A O 1
ATOM 773 N N . GLN A 1 102 ? -4.847 4.312 0.386 1.00 94.25 102 GLN A N 1
ATOM 774 C CA . GLN A 1 102 ? -4.179 5.427 -0.278 1.00 94.25 102 GLN A CA 1
ATOM 775 C C . GLN A 1 102 ? -2.657 5.342 -0.104 1.00 94.25 102 GLN A C 1
ATOM 777 O O . GLN A 1 102 ? -1.912 5.685 -1.020 1.00 94.25 102 GLN A O 1
ATOM 782 N N . ALA A 1 103 ? -2.191 4.861 1.053 1.00 93.94 103 ALA A N 1
ATOM 783 C CA . ALA A 1 103 ? -0.780 4.580 1.294 1.00 93.94 103 ALA A CA 1
ATOM 784 C C . ALA A 1 103 ? -0.237 3.538 0.306 1.00 93.94 103 ALA A C 1
ATOM 786 O O . ALA A 1 103 ? 0.773 3.791 -0.347 1.00 93.94 103 ALA A O 1
ATOM 787 N N . LEU A 1 104 ? -0.931 2.403 0.167 1.00 94.75 104 LEU A N 1
ATOM 788 C CA . LEU A 1 104 ? -0.582 1.339 -0.774 1.00 94.75 104 LEU A CA 1
ATOM 789 C C . LEU A 1 104 ? -0.533 1.867 -2.209 1.00 94.75 104 LEU A C 1
ATOM 791 O O . LEU A 1 104 ? 0.478 1.697 -2.882 1.00 94.75 104 LEU A O 1
ATOM 795 N N . ASP A 1 105 ? -1.586 2.563 -2.641 1.00 94.12 105 ASP A N 1
ATOM 796 C CA . ASP A 1 105 ? -1.654 3.175 -3.970 1.00 94.12 105 ASP A CA 1
ATOM 797 C C . ASP A 1 105 ? -0.471 4.126 -4.222 1.00 94.12 105 ASP A C 1
ATOM 799 O O . ASP A 1 105 ? 0.191 4.037 -5.254 1.00 94.12 105 ASP A O 1
ATOM 803 N N . SER A 1 106 ? -0.128 4.966 -3.243 1.00 93.69 106 SER A N 1
ATOM 804 C CA . SER A 1 106 ? 0.991 5.907 -3.360 1.00 93.69 106 SER A CA 1
ATOM 805 C C . SER A 1 106 ? 2.346 5.199 -3.481 1.00 93.69 106 SER A C 1
ATOM 807 O O . SER A 1 106 ? 3.173 5.597 -4.299 1.00 93.69 106 SER A O 1
ATOM 809 N N . VAL A 1 107 ? 2.582 4.147 -2.687 1.00 93.06 107 VAL A N 1
ATOM 810 C CA . VAL A 1 107 ? 3.841 3.377 -2.700 1.00 93.06 107 VAL A CA 1
ATOM 811 C C . VAL A 1 107 ? 4.009 2.623 -4.018 1.00 93.06 107 VAL A C 1
ATOM 813 O O . VAL A 1 107 ? 5.063 2.708 -4.645 1.00 93.06 107 VAL A O 1
ATOM 816 N N . VAL A 1 108 ? 2.960 1.927 -4.458 1.00 93.69 108 VAL A N 1
ATOM 817 C CA . VAL A 1 108 ? 2.955 1.140 -5.698 1.00 93.69 108 VAL A CA 1
ATOM 818 C C . VAL A 1 108 ? 3.156 2.059 -6.911 1.00 93.69 108 VAL A C 1
ATOM 820 O O . VAL A 1 108 ? 4.034 1.808 -7.736 1.00 93.69 108 VAL A O 1
ATOM 823 N N . ARG A 1 109 ? 2.463 3.208 -6.965 1.00 91.69 109 ARG A N 1
ATOM 824 C CA . ARG A 1 109 ? 2.660 4.212 -8.028 1.00 91.69 109 ARG A CA 1
ATOM 825 C C . ARG A 1 109 ? 4.050 4.838 -8.023 1.00 91.69 109 ARG A C 1
ATOM 827 O O . ARG A 1 109 ? 4.601 5.072 -9.097 1.00 91.69 109 ARG A O 1
ATOM 834 N N . ALA A 1 110 ? 4.626 5.113 -6.851 1.00 90.12 110 ALA A N 1
ATOM 835 C CA . ALA A 1 110 ? 5.980 5.661 -6.753 1.00 90.12 110 ALA A CA 1
ATOM 836 C C . ALA A 1 110 ? 7.029 4.709 -7.351 1.00 90.12 110 ALA A C 1
ATOM 838 O O . ALA A 1 110 ? 8.003 5.165 -7.948 1.00 90.12 110 ALA A O 1
ATOM 839 N N . ALA A 1 111 ? 6.794 3.399 -7.246 1.00 89.19 111 ALA A N 1
ATOM 840 C CA . ALA A 1 111 ? 7.618 2.363 -7.859 1.00 89.19 111 ALA A CA 1
ATOM 841 C C . ALA A 1 111 ? 7.218 2.008 -9.304 1.00 89.19 111 ALA A C 1
ATOM 843 O O . ALA A 1 111 ? 7.853 1.146 -9.898 1.00 89.19 111 ALA A O 1
ATOM 844 N N . LYS A 1 112 ? 6.216 2.685 -9.890 1.00 90.88 112 LYS A N 1
ATOM 845 C CA . LYS A 1 112 ? 5.637 2.383 -11.218 1.00 90.88 112 LYS A CA 1
ATOM 846 C C . LYS A 1 112 ? 5.061 0.966 -11.351 1.00 90.88 112 LYS A C 1
ATOM 848 O O . LYS A 1 112 ? 4.978 0.447 -12.459 1.00 90.88 112 LYS A O 1
ATOM 853 N N . LEU A 1 113 ? 4.650 0.386 -10.234 1.00 92.62 113 LEU A N 1
ATOM 854 C CA . LEU A 1 113 ? 4.008 -0.920 -10.163 1.00 92.62 113 LEU A CA 1
ATOM 855 C C . LEU A 1 113 ? 2.483 -0.764 -10.230 1.00 92.62 113 LEU A C 1
ATOM 857 O O . LEU A 1 113 ? 1.946 0.353 -10.173 1.00 92.62 113 LEU A O 1
ATOM 861 N N . ALA A 1 114 ? 1.782 -1.887 -10.304 1.00 93.38 114 ALA A N 1
ATOM 862 C CA . ALA A 1 114 ? 0.339 -1.981 -10.172 1.00 93.38 114 ALA A CA 1
ATOM 863 C C . ALA A 1 114 ? -0.043 -2.988 -9.079 1.00 93.38 114 ALA A C 1
ATOM 865 O O . ALA A 1 114 ? 0.772 -3.765 -8.586 1.00 93.38 114 ALA A O 1
ATOM 866 N N . TYR A 1 115 ? -1.302 -2.939 -8.644 1.00 95.00 115 TYR A N 1
ATOM 867 C CA . TYR A 1 115 ? -1.842 -3.968 -7.767 1.00 95.00 115 TYR A CA 1
ATOM 868 C C . TYR A 1 115 ? -3.276 -4.320 -8.144 1.00 95.00 115 TYR A C 1
ATOM 870 O O . TYR A 1 115 ? -4.042 -3.476 -8.613 1.00 95.00 115 TYR A O 1
ATOM 878 N N . VAL A 1 116 ? -3.649 -5.569 -7.883 1.00 94.81 116 VAL A N 1
ATOM 879 C CA . VAL A 1 116 ? -5.002 -6.094 -8.065 1.00 94.81 116 VAL A CA 1
ATOM 880 C C . VAL A 1 116 ? -5.468 -6.698 -6.747 1.00 94.81 116 VAL A C 1
ATOM 882 O O . VAL A 1 116 ? -4.786 -7.537 -6.159 1.00 94.81 116 VAL A O 1
ATOM 885 N N . GLN A 1 117 ? -6.633 -6.264 -6.262 1.00 94.38 117 GLN A N 1
ATOM 886 C CA . GLN A 1 117 ? -7.250 -6.827 -5.064 1.00 94.38 117 GLN A CA 1
ATOM 887 C C . GLN A 1 117 ? -8.298 -7.878 -5.443 1.00 94.38 117 GLN A C 1
ATOM 889 O O . GLN A 1 117 ? -9.292 -7.576 -6.100 1.00 94.38 117 GLN A O 1
ATOM 894 N N . GLU A 1 118 ? -8.110 -9.096 -4.947 1.00 94.00 118 GLU A N 1
ATOM 895 C CA . GLU A 1 118 ? -9.010 -10.235 -5.104 1.00 94.00 118 GLU A CA 1
ATOM 896 C C . GLU A 1 118 ? -9.469 -10.706 -3.720 1.00 94.00 118 GLU A C 1
ATOM 898 O O . GLU A 1 118 ? -8.860 -11.556 -3.065 1.00 94.00 118 GLU A O 1
ATOM 903 N N . GLY A 1 119 ? -10.552 -10.099 -3.229 1.00 91.81 119 GLY A N 1
ATOM 904 C CA . GLY A 1 119 ? -11.096 -10.395 -1.905 1.00 91.81 119 GLY A CA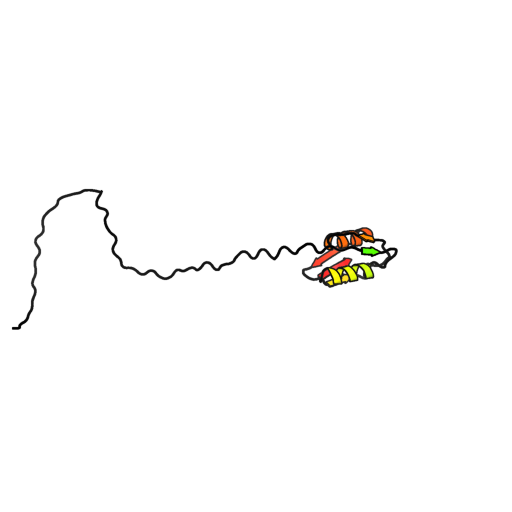 1
ATOM 905 C C . GLY A 1 119 ? -10.109 -10.050 -0.785 1.00 91.81 119 GLY A C 1
ATOM 906 O O . GLY A 1 119 ? -9.888 -8.871 -0.499 1.00 91.81 119 GLY A O 1
ATOM 907 N N . ASN A 1 120 ? -9.547 -11.086 -0.148 1.00 93.31 120 ASN A N 1
ATOM 908 C CA . ASN A 1 120 ? -8.613 -10.975 0.981 1.00 93.31 120 ASN A CA 1
ATOM 909 C C . ASN A 1 120 ? -7.126 -11.009 0.569 1.00 93.31 120 ASN A C 1
ATOM 911 O O . ASN A 1 120 ? -6.243 -11.079 1.430 1.00 93.31 120 ASN A O 1
ATOM 915 N N . ILE A 1 121 ? -6.854 -11.034 -0.736 1.00 95.38 121 ILE A N 1
ATOM 916 C CA . ILE A 1 121 ? -5.508 -11.087 -1.301 1.00 95.38 121 ILE A CA 1
ATOM 917 C C . ILE A 1 121 ? -5.305 -9.858 -2.185 1.00 95.38 121 ILE A C 1
ATOM 919 O O . ILE A 1 121 ? -6.178 -9.489 -2.965 1.00 95.38 121 ILE A O 1
ATOM 923 N N . ILE A 1 122 ? -4.147 -9.226 -2.058 1.00 95.88 122 ILE A N 1
ATOM 924 C CA . ILE A 1 122 ? -3.664 -8.168 -2.936 1.00 95.88 122 ILE A CA 1
ATOM 925 C C . ILE A 1 122 ? -2.436 -8.710 -3.651 1.00 95.88 122 ILE A C 1
ATOM 927 O O . ILE A 1 122 ? -1.473 -9.125 -3.010 1.00 95.88 122 ILE A O 1
ATOM 931 N N . ARG A 1 123 ? -2.470 -8.699 -4.976 1.00 95.31 123 ARG A N 1
ATOM 932 C CA . ARG A 1 123 ? -1.334 -9.040 -5.824 1.00 95.31 123 ARG A CA 1
ATOM 933 C C . ARG A 1 123 ? -0.675 -7.760 -6.305 1.00 95.31 123 ARG A C 1
ATOM 935 O O . ARG A 1 123 ? -1.393 -6.848 -6.701 1.00 95.31 123 ARG A O 1
ATOM 942 N N . VAL A 1 124 ? 0.648 -7.694 -6.239 1.00 94.69 124 VAL A N 1
ATOM 943 C CA . VAL A 1 124 ? 1.445 -6.566 -6.732 1.00 94.69 124 VAL A CA 1
ATOM 944 C C . VAL A 1 124 ? 2.377 -7.075 -7.827 1.00 94.69 124 VAL A C 1
ATOM 946 O O . VAL A 1 124 ? 3.079 -8.076 -7.626 1.00 94.69 124 VAL A O 1
ATOM 949 N N . ASP A 1 125 ? 2.363 -6.392 -8.966 1.00 91.62 125 ASP A N 1
ATOM 950 C CA . ASP A 1 125 ? 3.118 -6.708 -10.181 1.00 91.62 125 ASP A CA 1
ATOM 951 C C . ASP A 1 125 ? 3.637 -5.447 -10.880 1.00 91.62 125 ASP A C 1
ATOM 953 O O . ASP A 1 125 ? 3.115 -4.337 -10.608 1.00 91.62 125 ASP A O 1
#

Sequence (125 aa):
MARRGVLMLLGWTLVAAMAVPAWAAEPAPAGQPVLLAQARAPIVAQQQPPRQQPRLISLDFKDADINNILRILAEFSGLNIVTSDDVKGKVTVKLQNVPWQQALDSVVRAAKLAYVQEGNIIRVD

Radius of gyration: 40.51 Å; Cα contacts (8 Å, |Δi|>4): 118; chains: 1; bounding box: 112×44×48 Å

Mean predicted aligned error: 16.78 Å

Solvent-accessible surface area (backbone atoms only — not comparable to full-atom values): 8432 Å² total; per-residue (Å²): 136,88,82,88,78,90,79,90,82,87,81,91,80,88,90,80,92,82,83,85,70,101,79,77,87,74,78,90,79,90,88,76,80,87,72,78,73,76,67,69,69,74,84,70,65,77,74,68,69,76,78,73,72,79,58,61,40,66,48,81,43,72,75,32,49,49,61,60,54,50,48,53,50,20,68,71,72,73,38,46,67,46,75,40,94,76,65,71,58,66,45,68,49,76,43,70,73,32,42,48,69,60,49,50,52,51,54,35,51,75,71,74,41,49,75,50,76,60,90,65,37,32,41,34,77

Nearest PDB structures (foldseek):
  4ar0-assembly1_A  TM=8.958E-01  e=7.542E-09  Neisseria meningitidis
  4av2-assembly1_A  TM=8.914E-01  e=1.528E-06  Neisseria meningitidis MC58
  4jtm-assembly1_B-2  TM=8.676E-01  e=2.039E-05  Escherichia coli ETEC H10407
  7aef-assembly1_q  TM=7.875E-01  e=1.610E-02  Algoriphagus machipongonensis
  7b5h-assembly1_AJ  TM=6.292E-01  e=5.168E-02  Nostoc sp. PCC 7120 = FACHB-418

pLDDT: mean 77.89, std 18.07, range [40.12, 96.25]

Foldseek 3Di:
DDDDDDDDDDDDDDDDDDDDDPPPPDDDDDDDDPPPPPPPVPPCPVPPPPPPPQQFDWDWDDFDWLVVVVVVLCVSVVAAEAEDPVRTGTDTDGGDRHRSVVVVVVSCVRVVWDWDDDPRYIYID